Protein AF-A0A976L5Y1-F1 (afdb_monomer_lite)

Sequence (87 aa):
MSEATSSDMELFDLRIVVDRIEGRSVCGLKVGDYFEVTNSAELRIPEGKHFCMYAIQAVMPLLPAKQRQMPEGDWLEKDSFAVCPDP

Structure (mmCIF, N/CA/C/O backbone):
data_AF-A0A976L5Y1-F1
#
_entry.id   AF-A0A976L5Y1-F1
#
loop_
_atom_site.group_PDB
_atom_site.id
_atom_site.type_symbol
_atom_site.label_atom_id
_atom_site.label_alt_id
_atom_site.label_comp_id
_atom_site.label_asym_id
_atom_site.label_entity_id
_atom_site.label_seq_id
_atom_site.pdbx_PDB_ins_code
_atom_site.Cartn_x
_atom_site.Cartn_y
_atom_site.Cartn_z
_atom_site.occupancy
_atom_site.B_iso_or_equiv
_atom_site.auth_seq_id
_atom_site.auth_comp_id
_atom_site.auth_asym_id
_atom_site.auth_atom_id
_atom_site.pdbx_PDB_model_num
ATOM 1 N N . MET A 1 1 ? 34.843 14.823 -23.196 1.00 39.97 1 MET A N 1
ATOM 2 C CA . MET A 1 1 ? 34.012 13.704 -22.707 1.00 39.97 1 MET A CA 1
ATOM 3 C C . MET A 1 1 ? 33.060 14.324 -21.712 1.00 39.97 1 MET A C 1
ATOM 5 O O . MET A 1 1 ? 33.479 14.629 -20.607 1.00 39.97 1 MET A O 1
ATOM 9 N N . SER A 1 2 ? 31.880 14.711 -22.186 1.00 47.97 2 SER A N 1
ATOM 10 C CA . SER A 1 2 ? 30.936 15.540 -21.437 1.00 47.97 2 SER A CA 1
ATOM 11 C C . SER A 1 2 ? 30.309 14.722 -20.311 1.00 47.97 2 SER A C 1
ATOM 13 O O . SER A 1 2 ? 29.831 13.617 -20.560 1.00 47.97 2 SER A O 1
ATOM 15 N N . GLU A 1 3 ? 30.365 15.259 -19.094 1.00 52.78 3 GLU A N 1
ATOM 16 C CA . GLU A 1 3 ? 29.703 14.736 -17.900 1.00 52.78 3 GLU A CA 1
ATOM 17 C C . GLU A 1 3 ? 28.213 14.505 -18.161 1.00 52.78 3 GLU A C 1
ATOM 19 O O . GLU A 1 3 ? 27.503 15.402 -18.618 1.00 52.78 3 GLU A O 1
ATOM 24 N N . ALA A 1 4 ? 27.734 13.303 -17.842 1.00 53.22 4 ALA A N 1
ATOM 25 C CA . ALA A 1 4 ? 26.314 13.073 -17.654 1.00 53.22 4 ALA A CA 1
ATOM 26 C C . ALA A 1 4 ? 25.910 13.786 -16.359 1.00 53.22 4 ALA A C 1
ATOM 28 O O . ALA A 1 4 ? 26.216 13.326 -15.260 1.00 53.22 4 ALA A O 1
ATOM 29 N N . THR A 1 5 ? 25.266 14.941 -16.497 1.00 51.59 5 THR A N 1
ATOM 30 C CA . THR A 1 5 ? 24.528 15.595 -15.418 1.00 51.59 5 THR A CA 1
ATOM 31 C C . THR A 1 5 ? 23.555 14.587 -14.819 1.00 51.59 5 THR A C 1
ATOM 33 O O . THR A 1 5 ? 22.703 14.067 -15.540 1.00 51.59 5 THR A O 1
ATOM 36 N N . SER A 1 6 ? 23.721 14.296 -13.527 1.00 58.53 6 SER A N 1
ATOM 37 C CA . SER A 1 6 ? 22.792 13.520 -12.701 1.00 58.53 6 SER A CA 1
ATOM 38 C C . SER A 1 6 ? 21.355 1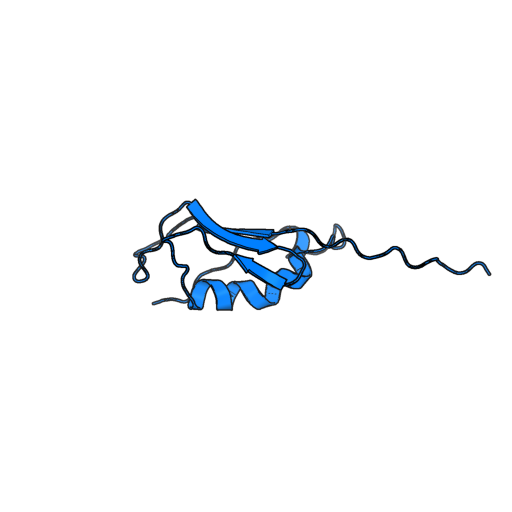3.922 -13.027 1.00 58.53 6 SER A C 1
ATOM 40 O O . SER A 1 6 ? 20.948 15.038 -12.714 1.00 58.53 6 SER A O 1
ATOM 42 N N . SER A 1 7 ? 20.598 13.046 -13.691 1.00 64.75 7 SER A N 1
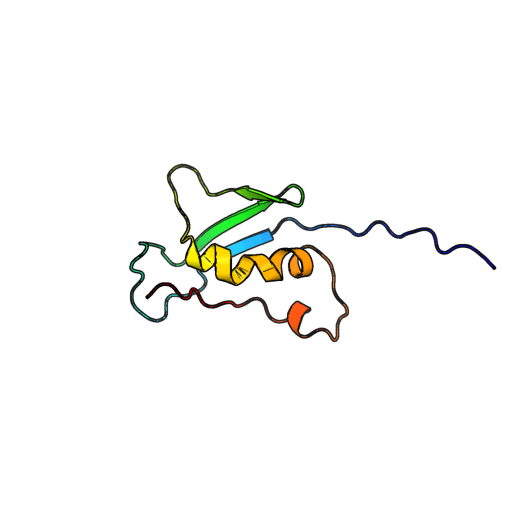ATOM 43 C CA . SER A 1 7 ? 19.147 13.179 -13.708 1.00 64.75 7 SER A CA 1
ATOM 44 C C . SER A 1 7 ? 18.691 12.879 -12.288 1.00 64.75 7 SER A C 1
ATOM 46 O O . SER A 1 7 ? 18.812 11.733 -11.847 1.00 64.75 7 SER A O 1
ATOM 48 N N . ASP A 1 8 ? 18.240 13.891 -11.555 1.00 65.62 8 ASP A N 1
ATOM 49 C CA . ASP A 1 8 ? 17.676 13.672 -10.229 1.00 65.62 8 ASP A CA 1
ATOM 50 C C . ASP A 1 8 ? 16.560 12.625 -10.338 1.00 65.62 8 ASP A C 1
ATOM 52 O O . ASP A 1 8 ? 15.668 12.720 -11.184 1.00 65.62 8 ASP A O 1
ATOM 56 N N . MET A 1 9 ? 16.672 11.562 -9.543 1.00 77.56 9 MET A N 1
ATOM 57 C CA . MET A 1 9 ? 15.683 10.491 -9.508 1.00 77.56 9 MET A CA 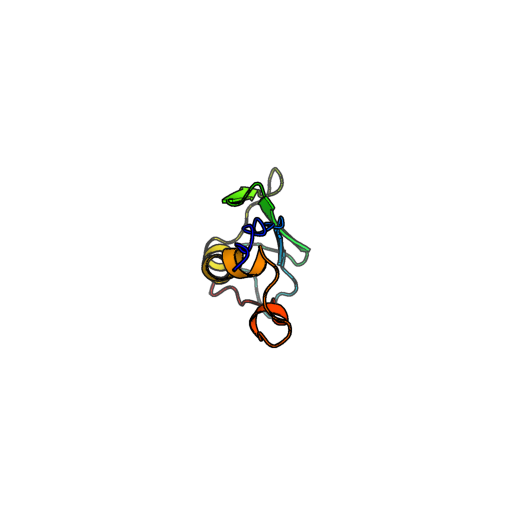1
ATOM 58 C C . MET A 1 9 ? 14.393 11.049 -8.902 1.00 77.56 9 MET A C 1
ATOM 60 O O . MET A 1 9 ? 14.366 11.392 -7.721 1.00 77.56 9 MET A O 1
ATOM 64 N N . GLU A 1 10 ? 13.334 11.135 -9.706 1.00 89.44 10 GLU A N 1
ATOM 65 C CA . GLU A 1 10 ? 12.005 11.513 -9.227 1.00 89.44 10 GLU A CA 1
ATOM 66 C C . GLU A 1 10 ? 11.422 10.389 -8.361 1.00 89.44 10 GLU A C 1
ATOM 68 O O . GLU A 1 10 ? 11.471 9.213 -8.737 1.00 89.44 10 GLU A O 1
ATOM 73 N N . LEU A 1 11 ? 10.892 10.766 -7.192 1.00 94.50 11 LEU A N 1
ATOM 74 C CA . LEU A 1 11 ? 10.147 9.869 -6.319 1.00 94.50 11 LEU A CA 1
ATOM 75 C C . LEU A 1 11 ? 8.654 10.179 -6.402 1.00 94.50 11 LEU A C 1
ATOM 77 O O . LEU A 1 11 ? 8.243 11.327 -6.244 1.00 94.50 11 LEU A O 1
ATOM 81 N N . P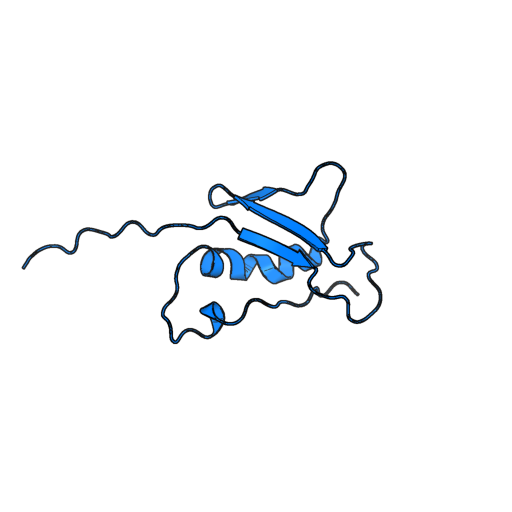HE A 1 12 ? 7.853 9.140 -6.591 1.00 96.12 12 PHE A N 1
ATOM 82 C CA . PHE A 1 12 ? 6.402 9.206 -6.621 1.00 96.12 12 PHE A CA 1
ATOM 83 C C . PHE A 1 12 ? 5.810 8.909 -5.244 1.00 96.12 12 PHE A C 1
ATOM 85 O O . PHE A 1 12 ? 6.290 8.040 -4.509 1.00 96.12 12 PHE A O 1
ATOM 92 N N . ASP A 1 13 ? 4.717 9.595 -4.924 1.00 97.88 13 ASP A N 1
ATOM 93 C CA . ASP A 1 13 ? 3.857 9.209 -3.812 1.00 97.88 13 ASP A CA 1
ATOM 94 C C . ASP A 1 13 ? 3.086 7.935 -4.182 1.00 97.88 13 ASP A C 1
ATOM 96 O O . ASP A 1 13 ? 2.612 7.772 -5.310 1.00 97.88 13 ASP A O 1
ATOM 100 N N . LEU A 1 14 ? 2.945 7.022 -3.223 1.00 98.06 14 LEU A N 1
ATOM 101 C CA . LEU A 1 14 ? 2.268 5.743 -3.425 1.00 98.06 14 LEU A CA 1
ATOM 102 C C . LEU A 1 14 ? 0.986 5.671 -2.616 1.00 98.06 14 LEU A C 1
ATOM 104 O O . LEU A 1 14 ? 0.937 6.099 -1.465 1.00 98.06 14 LEU A O 1
ATOM 108 N N . ARG A 1 15 ? -0.024 5.010 -3.182 1.00 98.50 15 ARG A N 1
ATOM 109 C CA . ARG A 1 15 ? -1.197 4.546 -2.445 1.00 98.50 15 ARG A CA 1
ATOM 110 C C . ARG A 1 15 ? -1.267 3.029 -2.512 1.00 98.50 15 ARG A C 1
ATOM 112 O O . ARG A 1 15 ? -1.348 2.454 -3.594 1.00 98.50 15 ARG A O 1
ATOM 119 N N . ILE A 1 16 ? -1.272 2.398 -1.347 1.00 98.50 16 ILE A N 1
ATOM 120 C CA . ILE A 1 16 ? -1.385 0.952 -1.197 1.00 98.50 16 ILE A CA 1
ATOM 121 C C . ILE A 1 16 ? -2.821 0.661 -0.783 1.00 98.50 16 ILE A C 1
ATOM 123 O O . ILE A 1 16 ? -3.279 1.175 0.235 1.00 98.50 16 ILE A O 1
ATOM 127 N N . VAL A 1 17 ? -3.526 -0.152 -1.566 1.00 98.56 17 VAL A N 1
ATOM 128 C CA . VAL A 1 17 ? -4.960 -0.415 -1.397 1.00 98.56 17 VAL A CA 1
ATOM 129 C C . VAL A 1 17 ? -5.194 -1.904 -1.182 1.00 98.56 17 VAL A C 1
ATOM 131 O O . VAL A 1 17 ? -4.553 -2.742 -1.816 1.00 98.56 17 VAL A O 1
ATOM 134 N N . VAL A 1 18 ? -6.150 -2.244 -0.322 1.00 98.19 18 VAL A N 1
ATOM 135 C CA . VAL A 1 18 ? -6.704 -3.598 -0.257 1.00 98.19 18 VAL A CA 1
ATOM 136 C C . VAL A 1 18 ? -7.531 -3.841 -1.521 1.00 98.19 18 VAL A C 1
ATOM 138 O O . VAL A 1 18 ? -8.691 -3.440 -1.598 1.00 98.19 18 VAL A O 1
ATOM 141 N N . ASP A 1 19 ? -6.922 -4.480 -2.517 1.00 98.06 19 ASP A N 1
ATOM 142 C CA . ASP A 1 19 ? -7.563 -4.829 -3.794 1.00 98.06 19 ASP A CA 1
ATOM 143 C C . ASP A 1 19 ? -8.663 -5.884 -3.616 1.00 98.06 19 ASP A C 1
ATOM 145 O O . ASP A 1 19 ? -9.800 -5.711 -4.053 1.00 98.06 19 ASP A O 1
ATOM 149 N N . ARG A 1 20 ? -8.339 -6.975 -2.917 1.00 97.12 20 ARG A N 1
ATOM 150 C CA . ARG A 1 20 ? -9.252 -8.094 -2.679 1.00 97.12 20 ARG A CA 1
ATOM 151 C C . ARG A 1 20 ? -8.920 -8.827 -1.387 1.00 97.12 20 ARG A C 1
ATOM 153 O O . ARG A 1 20 ? -7.802 -8.752 -0.886 1.00 97.12 20 ARG A O 1
ATOM 160 N N . ILE A 1 21 ? -9.908 -9.548 -0.862 1.00 95.69 21 ILE A N 1
ATOM 161 C CA . ILE A 1 21 ? -9.775 -10.401 0.322 1.00 95.69 21 ILE A CA 1
ATOM 162 C C . ILE A 1 21 ? -10.263 -11.797 -0.061 1.00 95.69 21 ILE A C 1
ATOM 164 O O . ILE A 1 21 ? -11.459 -12.025 -0.234 1.00 95.69 21 ILE A O 1
ATOM 168 N N . GLU A 1 22 ? -9.325 -12.729 -0.194 1.00 91.94 22 GLU A N 1
ATOM 169 C CA . GLU A 1 22 ? -9.593 -14.136 -0.502 1.00 91.94 22 GLU A CA 1
ATOM 170 C C . GLU A 1 22 ? -9.669 -14.934 0.806 1.00 91.94 22 GLU A C 1
ATOM 172 O O . GLU A 1 22 ? -8.771 -15.692 1.158 1.00 91.94 22 GLU A O 1
ATOM 177 N N . GLY A 1 23 ? -10.727 -14.697 1.585 1.00 86.94 23 GLY A N 1
ATOM 178 C CA . GLY A 1 23 ? -10.922 -15.333 2.887 1.00 86.94 23 GLY A CA 1
ATOM 179 C C . GLY A 1 23 ? -11.531 -14.391 3.918 1.00 86.94 23 GLY A C 1
ATOM 180 O O . GLY A 1 23 ? -12.343 -13.522 3.596 1.00 86.94 23 GLY A O 1
ATOM 181 N N . ARG A 1 24 ? -11.152 -14.574 5.183 1.00 85.69 24 ARG A N 1
ATOM 182 C CA . ARG A 1 24 ? -11.584 -13.713 6.286 1.00 85.69 24 ARG A CA 1
ATOM 183 C C . ARG A 1 24 ? -10.469 -12.735 6.636 1.00 85.69 24 ARG A C 1
ATOM 185 O O . ARG A 1 24 ? -9.369 -13.157 6.950 1.00 85.69 24 ARG A O 1
ATOM 192 N N . SER A 1 25 ? -10.784 -11.443 6.697 1.00 88.25 25 SER A N 1
ATOM 193 C CA . SER A 1 25 ? -9.907 -10.479 7.366 1.00 88.25 25 SER A CA 1
ATOM 194 C C . SER A 1 25 ? -10.123 -10.546 8.879 1.00 88.25 25 SER A C 1
ATOM 196 O O . SER A 1 25 ? -11.217 -10.245 9.368 1.00 88.25 25 SER A O 1
ATOM 198 N N . VAL A 1 26 ? -9.099 -10.955 9.629 1.00 90.88 26 VAL A N 1
ATOM 199 C CA . VAL A 1 26 ? -9.120 -10.945 11.104 1.00 90.88 26 VAL A CA 1
ATOM 200 C C . VAL A 1 26 ? -8.689 -9.597 11.686 1.00 90.88 26 VAL A C 1
ATOM 202 O O . VAL A 1 26 ? -9.150 -9.222 12.761 1.00 90.88 26 VAL A O 1
ATOM 205 N N . CYS A 1 27 ? -7.900 -8.824 10.939 1.00 92.69 27 CYS A N 1
ATOM 206 C CA . CYS A 1 27 ? -7.500 -7.453 11.265 1.00 92.69 27 CYS A CA 1
ATOM 207 C C . CYS A 1 27 ? -8.574 -6.387 10.977 1.00 92.69 27 CYS A C 1
ATOM 209 O O . CYS A 1 27 ? -8.374 -5.214 11.293 1.00 92.69 27 CYS A O 1
ATOM 211 N N . GLY A 1 28 ? -9.714 -6.767 10.391 1.00 93.56 28 GLY A N 1
ATOM 212 C CA . GLY A 1 28 ? -10.850 -5.871 10.154 1.00 93.56 28 GLY A CA 1
ATOM 213 C C . GLY A 1 28 ? -10.710 -4.942 8.944 1.00 93.56 28 GLY A C 1
ATOM 214 O O . GLY A 1 28 ? -11.520 -4.025 8.809 1.00 93.56 28 GLY A O 1
ATOM 215 N N . LEU A 1 29 ? -9.722 -5.182 8.076 1.00 96.50 29 LEU A N 1
ATOM 216 C CA . LEU A 1 29 ? -9.593 -4.477 6.801 1.00 96.50 29 LEU A CA 1
ATOM 217 C C . LEU A 1 29 ? -10.703 -4.876 5.829 1.00 96.50 29 LEU A C 1
ATOM 219 O O . LEU A 1 29 ? -11.224 -5.996 5.852 1.00 96.50 29 LEU A O 1
ATOM 223 N N . LYS A 1 30 ? -11.039 -3.950 4.938 1.00 96.69 30 LYS A N 1
ATOM 224 C CA . LYS A 1 30 ? -12.020 -4.110 3.868 1.00 96.69 30 LYS A CA 1
ATOM 225 C C . LYS A 1 30 ? -11.394 -3.741 2.532 1.00 96.69 30 LYS A C 1
ATOM 227 O O . LYS A 1 30 ? -10.452 -2.956 2.473 1.00 96.69 30 LYS A O 1
ATOM 232 N N . VAL A 1 31 ? -11.954 -4.282 1.452 1.00 97.88 31 VAL A N 1
ATOM 233 C CA . VAL A 1 31 ? -11.599 -3.857 0.092 1.00 97.88 31 VAL A CA 1
ATOM 234 C C . VAL A 1 31 ? -11.763 -2.342 -0.026 1.00 97.88 31 VAL A C 1
ATOM 236 O O . VAL A 1 31 ? -12.788 -1.794 0.382 1.00 97.88 31 VAL A O 1
ATOM 239 N N . GLY A 1 32 ? -10.739 -1.682 -0.560 1.00 98.12 32 GLY A N 1
ATOM 240 C CA . GLY A 1 32 ? -10.661 -0.228 -0.673 1.00 98.12 32 GLY A CA 1
ATOM 241 C C . GLY A 1 32 ? -10.037 0.496 0.525 1.00 98.12 32 GLY A C 1
ATOM 242 O O . GLY A 1 32 ? -9.703 1.670 0.374 1.00 98.12 32 GLY A O 1
ATOM 243 N N . ASP A 1 33 ? -9.826 -0.155 1.679 1.00 98.31 33 ASP A N 1
ATOM 244 C CA . ASP A 1 33 ? -8.993 0.433 2.738 1.00 98.31 33 ASP A CA 1
ATOM 245 C C . ASP A 1 33 ? -7.566 0.630 2.207 1.00 98.31 33 ASP A C 1
ATOM 247 O O . ASP A 1 33 ? -7.060 -0.177 1.422 1.00 98.31 33 ASP A O 1
ATOM 251 N N . TYR A 1 34 ? -6.913 1.716 2.618 1.00 98.69 34 TYR A N 1
ATOM 252 C CA . TYR A 1 34 ? -5.618 2.101 2.068 1.00 98.69 34 TYR A CA 1
ATOM 253 C C . TYR A 1 34 ? -4.737 2.829 3.082 1.00 98.69 34 TYR A C 1
ATOM 255 O O . TYR A 1 34 ? -5.215 3.371 4.082 1.00 98.69 34 TYR A O 1
ATOM 263 N N . PHE A 1 35 ? -3.445 2.875 2.771 1.00 98.62 35 PHE A N 1
ATOM 264 C CA . PHE A 1 35 ? -2.505 3.842 3.326 1.00 98.62 35 PHE A CA 1
ATOM 265 C C . PHE A 1 35 ? -1.679 4.456 2.193 1.00 98.62 35 PHE A C 1
ATOM 267 O O . PHE A 1 35 ? -1.616 3.922 1.083 1.00 98.62 35 PHE A O 1
ATOM 274 N N 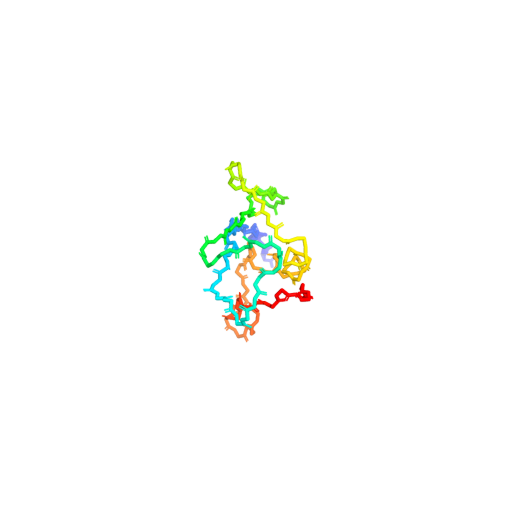. GLU A 1 36 ? -1.062 5.595 2.468 1.00 98.69 36 GLU A N 1
ATOM 275 C CA . GLU A 1 36 ? -0.239 6.326 1.510 1.00 98.69 36 GLU A CA 1
ATOM 276 C C . GLU A 1 36 ? 1.198 6.419 2.007 1.00 98.69 36 GLU A C 1
ATOM 278 O O . GLU A 1 36 ? 1.442 6.475 3.213 1.00 98.69 36 GLU A O 1
ATOM 283 N N . VAL A 1 37 ? 2.142 6.449 1.073 1.00 98.38 37 VAL A N 1
ATOM 284 C CA . VAL A 1 37 ? 3.518 6.871 1.324 1.00 98.38 37 VAL A CA 1
ATOM 285 C C . VAL A 1 37 ? 3.738 8.160 0.565 1.00 98.38 37 VAL A C 1
ATOM 287 O O . VAL A 1 37 ? 3.678 8.174 -0.661 1.00 98.38 37 VAL A O 1
ATOM 290 N N . THR A 1 38 ? 3.974 9.229 1.312 1.00 97.69 38 THR A N 1
ATOM 291 C CA . THR A 1 38 ? 4.193 10.575 0.775 1.00 97.69 38 THR A CA 1
ATOM 292 C C . THR A 1 38 ? 5.543 11.107 1.226 1.00 97.69 38 THR A C 1
ATOM 294 O O . THR A 1 38 ? 6.132 10.559 2.161 1.00 97.69 38 THR A O 1
ATOM 297 N N . ASN A 1 39 ? 6.045 12.170 0.595 1.00 94.50 39 ASN A N 1
ATOM 298 C CA . ASN A 1 39 ? 7.276 12.847 1.028 1.00 94.50 39 ASN A CA 1
ATOM 299 C C . ASN A 1 39 ? 8.446 11.862 1.235 1.00 94.50 39 ASN A C 1
ATOM 301 O O . ASN A 1 39 ? 9.132 11.893 2.258 1.00 94.50 39 ASN A O 1
ATOM 305 N N . SER A 1 40 ? 8.647 10.945 0.284 1.00 91.00 40 SER A N 1
ATOM 306 C CA . SER A 1 40 ? 9.624 9.840 0.295 1.00 91.00 40 SER A CA 1
ATOM 307 C C . SER A 1 40 ? 9.423 8.734 1.345 1.00 91.00 40 SER A C 1
ATOM 309 O O . SER A 1 40 ? 9.611 7.572 1.000 1.00 91.00 40 SER A O 1
ATOM 311 N N . ALA A 1 41 ? 9.028 9.033 2.587 1.00 95.44 41 ALA A N 1
ATOM 312 C CA . ALA A 1 41 ? 9.014 8.044 3.675 1.00 95.44 41 ALA A CA 1
ATOM 313 C C . ALA A 1 41 ? 7.917 8.257 4.737 1.00 95.44 41 ALA A C 1
ATOM 315 O O . ALA A 1 41 ? 7.935 7.611 5.786 1.00 95.44 41 ALA A O 1
ATOM 316 N N . GLU A 1 42 ? 6.952 9.147 4.499 1.00 97.62 42 GLU A N 1
ATOM 317 C CA . GLU A 1 42 ? 5.854 9.387 5.435 1.00 97.62 42 GLU A CA 1
ATOM 318 C C . GLU A 1 42 ? 4.679 8.454 5.147 1.00 97.62 42 GLU A C 1
ATOM 320 O O . GLU A 1 42 ? 3.963 8.627 4.159 1.00 97.62 42 GLU A O 1
ATOM 325 N N . LEU A 1 43 ? 4.453 7.493 6.044 1.00 98.12 43 LEU A N 1
ATOM 326 C CA . LEU A 1 43 ? 3.278 6.630 6.011 1.00 98.12 43 LEU A CA 1
ATOM 327 C C . LEU A 1 43 ? 2.066 7.371 6.590 1.00 98.12 43 LEU A C 1
ATOM 329 O O . LEU A 1 43 ? 2.076 7.782 7.752 1.00 98.12 43 LEU A O 1
ATOM 333 N N . ARG A 1 44 ? 1.002 7.508 5.797 1.00 98.31 44 ARG A N 1
ATOM 334 C CA . ARG A 1 44 ? -0.257 8.152 6.191 1.00 98.31 44 ARG A CA 1
ATOM 335 C C . ARG A 1 44 ? -1.411 7.166 6.111 1.00 98.31 44 ARG A C 1
ATOM 337 O O . ARG A 1 44 ? -1.625 6.524 5.089 1.00 98.31 44 ARG A O 1
ATOM 344 N N . ILE A 1 45 ? -2.182 7.083 7.186 1.00 98.38 45 ILE A N 1
ATOM 345 C CA . ILE A 1 45 ? -3.433 6.323 7.248 1.00 98.38 45 ILE A CA 1
ATOM 346 C C . ILE A 1 45 ? -4.570 7.345 7.393 1.00 98.38 45 ILE A C 1
ATOM 348 O O . ILE A 1 45 ? -4.397 8.303 8.153 1.00 98.38 45 ILE A O 1
ATOM 352 N N . PRO A 1 46 ? -5.709 7.186 6.688 1.00 98.06 46 PRO A N 1
ATOM 353 C CA . PRO A 1 46 ? -6.845 8.091 6.840 1.00 98.06 46 PRO A CA 1
ATOM 354 C C . PRO A 1 46 ? -7.303 8.219 8.298 1.00 98.06 46 PRO A C 1
ATOM 356 O O . PRO A 1 46 ? -7.227 7.267 9.077 1.00 98.06 46 PRO A O 1
ATOM 359 N N . GLU A 1 47 ? -7.805 9.394 8.672 1.00 97.56 47 GLU A N 1
ATOM 360 C CA . GLU A 1 47 ? -8.242 9.666 10.043 1.00 97.56 47 GLU A CA 1
ATOM 361 C C . GLU A 1 47 ? -9.293 8.648 10.523 1.00 97.56 47 GLU A C 1
ATOM 363 O O . GLU A 1 47 ? -10.222 8.284 9.799 1.00 97.56 47 GLU A O 1
ATOM 368 N N . GLY A 1 48 ? -9.127 8.158 11.755 1.00 97.12 48 GLY A N 1
ATOM 369 C CA . GLY A 1 48 ? -10.024 7.165 12.352 1.00 97.12 48 GLY A CA 1
ATOM 370 C C . GLY A 1 48 ? -9.927 5.763 11.738 1.00 97.12 48 GLY A C 1
ATOM 371 O O . GLY A 1 48 ? -10.765 4.911 12.042 1.00 97.12 48 GLY A O 1
ATOM 372 N N . LYS A 1 49 ? -8.935 5.509 10.876 1.00 97.62 49 LYS A N 1
ATOM 373 C CA . LYS A 1 49 ? -8.641 4.189 10.311 1.00 97.62 49 LYS A CA 1
ATOM 374 C C . LYS A 1 49 ? -7.365 3.606 10.902 1.00 97.62 49 LYS A C 1
ATOM 376 O O . LYS A 1 49 ? -6.560 4.285 11.535 1.00 97.62 49 LYS A O 1
ATOM 381 N N . HIS A 1 50 ? -7.182 2.320 10.654 1.00 97.81 50 HIS A N 1
ATOM 382 C CA . HIS A 1 50 ? -5.951 1.589 10.898 1.00 97.81 50 HIS A CA 1
ATOM 383 C C . HIS A 1 50 ? -5.601 0.788 9.647 1.00 97.81 50 HIS A C 1
ATOM 385 O O . HIS A 1 50 ? -6.431 0.611 8.755 1.00 97.81 50 HIS A O 1
ATOM 391 N N . PHE A 1 51 ? -4.374 0.282 9.597 1.00 98.06 51 PHE A N 1
ATOM 392 C CA . PHE A 1 51 ? -3.959 -0.671 8.579 1.00 98.06 51 PHE A CA 1
ATOM 393 C C . PHE A 1 51 ? -3.295 -1.879 9.241 1.00 98.06 51 PHE A C 1
ATOM 395 O O . PHE A 1 51 ? -2.740 -1.764 10.336 1.00 98.06 51 PHE A O 1
ATOM 402 N N . CYS A 1 52 ? -3.371 -3.051 8.611 1.00 97.44 52 CYS A N 1
ATOM 403 C CA . CYS A 1 52 ? -2.771 -4.258 9.171 1.00 97.44 52 CYS A CA 1
ATOM 404 C C . CYS A 1 52 ? -1.241 -4.143 9.165 1.00 97.44 52 CYS A C 1
ATOM 406 O O . CYS A 1 52 ? -0.628 -3.913 8.121 1.00 97.44 52 CYS A O 1
ATOM 408 N N . MET A 1 53 ? -0.622 -4.349 10.329 1.00 97.25 53 MET A N 1
ATOM 409 C CA . MET A 1 53 ? 0.833 -4.317 10.487 1.00 97.25 53 MET A CA 1
ATOM 410 C C . MET A 1 53 ? 1.531 -5.342 9.581 1.00 97.25 53 MET A C 1
ATOM 412 O O . MET A 1 53 ? 2.544 -5.021 8.966 1.00 97.25 53 MET A O 1
ATOM 416 N N . TYR A 1 54 ? 0.973 -6.550 9.449 1.00 96.88 54 TYR A N 1
ATOM 417 C CA . TYR A 1 54 ? 1.522 -7.597 8.584 1.00 96.88 54 TYR A CA 1
ATOM 418 C C . TYR A 1 54 ? 1.396 -7.254 7.097 1.00 96.88 54 TYR A C 1
ATOM 420 O O . TYR A 1 54 ? 2.308 -7.534 6.324 1.00 96.88 54 TYR A O 1
ATOM 428 N N . ALA A 1 55 ? 0.308 -6.590 6.695 1.00 97.19 55 ALA A N 1
ATOM 429 C CA . ALA A 1 55 ? 0.166 -6.096 5.329 1.00 97.19 55 ALA A CA 1
ATOM 430 C C . ALA A 1 55 ? 1.227 -5.030 5.014 1.00 97.19 55 ALA A C 1
ATOM 432 O O . ALA A 1 55 ? 1.865 -5.108 3.968 1.00 97.19 55 ALA A O 1
ATOM 433 N N . ILE A 1 56 ? 1.467 -4.082 5.934 1.00 97.75 56 ILE A N 1
ATOM 434 C CA . ILE A 1 56 ? 2.542 -3.082 5.797 1.00 97.75 56 ILE A CA 1
ATOM 435 C C . ILE A 1 56 ? 3.902 -3.776 5.693 1.00 97.75 56 ILE A C 1
ATOM 437 O O . ILE A 1 56 ? 4.660 -3.479 4.775 1.00 97.75 56 ILE A O 1
ATOM 441 N N . GLN A 1 57 ? 4.201 -4.719 6.591 1.00 97.56 57 GLN A N 1
ATOM 442 C CA . GLN A 1 57 ? 5.455 -5.476 6.567 1.00 97.56 57 GLN A CA 1
ATOM 443 C C . GLN A 1 57 ? 5.674 -6.174 5.217 1.00 97.56 57 GLN A C 1
ATOM 445 O O . GLN A 1 57 ? 6.788 -6.148 4.699 1.00 97.56 57 GLN A O 1
ATOM 450 N N . ALA A 1 58 ? 4.628 -6.775 4.644 1.00 97.06 58 ALA A N 1
ATOM 451 C CA . ALA A 1 58 ? 4.719 -7.503 3.383 1.00 97.06 58 ALA A CA 1
ATOM 452 C C . ALA A 1 58 ? 5.077 -6.597 2.195 1.00 97.06 58 ALA A C 1
ATOM 454 O O . ALA A 1 58 ? 5.854 -7.001 1.332 1.00 97.06 58 ALA A O 1
ATOM 455 N N . VAL A 1 59 ? 4.541 -5.372 2.151 1.00 97.69 59 VAL A N 1
ATOM 456 C CA . VAL A 1 59 ? 4.782 -4.442 1.032 1.00 97.69 59 VAL A CA 1
ATOM 457 C C . VAL A 1 59 ? 5.994 -3.540 1.236 1.00 97.69 59 VAL A C 1
ATOM 459 O O . VAL A 1 59 ? 6.583 -3.102 0.252 1.00 97.69 59 VAL A O 1
ATOM 462 N N . MET A 1 60 ? 6.388 -3.257 2.481 1.00 97.12 60 MET A N 1
ATOM 463 C CA . MET A 1 60 ? 7.422 -2.269 2.816 1.00 97.12 60 MET A CA 1
ATOM 464 C C . MET A 1 60 ? 8.750 -2.450 2.056 1.00 97.12 60 MET A C 1
ATOM 466 O O . MET A 1 60 ? 9.269 -1.446 1.568 1.00 97.12 60 MET A O 1
ATOM 470 N N . PRO A 1 61 ? 9.282 -3.675 1.860 1.00 95.94 61 PRO A N 1
ATOM 471 C CA . PRO A 1 61 ? 10.507 -3.876 1.083 1.00 95.94 61 PRO A CA 1
ATOM 472 C C . PRO A 1 61 ? 10.396 -3.473 -0.395 1.00 95.94 61 PRO A C 1
ATOM 474 O O . PRO A 1 61 ? 11.413 -3.226 -1.037 1.00 95.94 61 PRO A O 1
ATOM 477 N N . LEU A 1 62 ? 9.179 -3.413 -0.944 1.00 96.00 62 LEU A N 1
ATOM 478 C CA . LEU A 1 62 ? 8.918 -3.125 -2.356 1.00 96.00 62 LEU A CA 1
ATOM 479 C C . LEU A 1 62 ? 8.699 -1.630 -2.620 1.00 96.00 62 LEU A C 1
ATOM 481 O O . LEU A 1 62 ? 8.860 -1.178 -3.753 1.00 96.00 62 LEU A O 1
ATOM 485 N N . LEU A 1 63 ? 8.346 -0.851 -1.591 1.00 96.38 63 LEU A N 1
ATOM 486 C CA . LEU A 1 63 ? 7.946 0.551 -1.751 1.00 96.38 63 LEU A CA 1
ATOM 487 C C . LEU A 1 63 ? 9.043 1.420 -2.384 1.00 96.38 63 LEU A C 1
ATOM 489 O O . LEU A 1 63 ? 8.723 2.104 -3.351 1.00 96.38 63 LEU A O 1
ATOM 493 N N . PRO A 1 64 ? 10.330 1.347 -1.982 1.00 95.00 64 PRO A N 1
ATOM 494 C CA . PRO A 1 64 ? 11.366 2.171 -2.611 1.00 95.00 64 PRO A CA 1
ATOM 495 C C . PRO A 1 64 ? 11.555 1.879 -4.104 1.00 95.00 64 PRO A C 1
ATOM 497 O O . PRO A 1 64 ? 11.906 2.767 -4.877 1.00 95.00 64 PRO A O 1
ATOM 500 N N . ALA A 1 65 ? 11.328 0.631 -4.525 1.00 94.94 65 ALA A N 1
ATOM 501 C CA . ALA A 1 65 ? 11.365 0.262 -5.935 1.00 94.94 65 ALA A CA 1
ATOM 502 C C . ALA A 1 65 ? 10.151 0.830 -6.683 1.00 94.94 65 ALA A C 1
ATOM 504 O O . ALA A 1 65 ? 10.300 1.331 -7.789 1.00 94.94 65 ALA A O 1
ATOM 505 N N . LYS A 1 66 ? 8.976 0.817 -6.046 1.00 95.81 66 LYS A N 1
ATOM 506 C CA . LYS A 1 66 ? 7.727 1.350 -6.601 1.00 95.81 66 LYS A CA 1
ATOM 507 C C . LYS A 1 66 ? 7.629 2.872 -6.605 1.00 95.81 66 LYS A C 1
ATOM 509 O O . LYS A 1 66 ? 6.869 3.411 -7.396 1.00 95.81 66 LYS A O 1
ATOM 514 N N . GLN A 1 67 ? 8.402 3.567 -5.776 1.00 96.31 67 GLN A N 1
ATOM 515 C CA . GLN A 1 67 ? 8.461 5.031 -5.758 1.00 96.31 67 GLN A CA 1
ATOM 516 C C . GLN A 1 67 ? 9.240 5.623 -6.935 1.00 96.31 67 GLN A C 1
ATOM 518 O O . GLN A 1 67 ? 9.334 6.835 -7.020 1.00 96.31 67 GLN A O 1
ATOM 523 N N . ARG A 1 68 ? 9.812 4.829 -7.842 1.00 94.75 68 ARG A N 1
ATOM 524 C CA . ARG A 1 68 ? 10.613 5.338 -8.962 1.00 94.75 68 ARG A CA 1
ATOM 525 C C . ARG A 1 68 ? 10.318 4.565 -10.235 1.00 94.75 68 ARG A C 1
ATOM 527 O O . ARG A 1 68 ? 9.959 3.395 -10.176 1.00 94.75 68 ARG A O 1
ATOM 534 N N . GLN A 1 69 ? 10.566 5.192 -11.379 1.00 93.19 69 GLN A N 1
ATOM 535 C CA . GLN A 1 69 ? 10.491 4.504 -12.664 1.00 93.19 69 GLN A CA 1
ATOM 536 C C . GLN A 1 69 ? 11.596 3.441 -12.747 1.00 93.19 69 GLN A C 1
ATOM 538 O O . GLN A 1 69 ? 12.788 3.762 -12.655 1.00 93.19 69 GLN A O 1
ATOM 543 N N . MET A 1 70 ? 11.220 2.175 -12.933 1.00 92.50 70 MET A N 1
ATOM 544 C CA . MET A 1 70 ? 12.166 1.098 -13.234 1.00 92.50 70 MET A CA 1
ATOM 545 C C . MET A 1 70 ? 12.225 0.826 -14.749 1.00 92.50 70 MET A C 1
ATOM 547 O O . MET A 1 70 ? 11.380 1.318 -15.506 1.00 92.50 70 MET A O 1
ATOM 551 N N . PRO A 1 71 ? 13.244 0.087 -15.235 1.00 93.75 71 PRO A N 1
ATOM 552 C CA . PRO A 1 71 ? 13.329 -0.295 -16.643 1.00 93.75 71 PRO A CA 1
ATOM 553 C C . PRO A 1 71 ? 12.084 -1.056 -17.122 1.00 93.75 71 PRO A C 1
ATOM 555 O O . PRO A 1 71 ? 11.550 -1.893 -16.405 1.00 93.75 71 PRO A O 1
ATOM 558 N N . GLU A 1 72 ? 11.681 -0.849 -18.379 1.00 89.69 72 GLU A N 1
ATOM 559 C CA . GLU A 1 72 ? 10.464 -1.442 -18.973 1.00 89.69 72 GLU A CA 1
ATOM 560 C C . GLU A 1 72 ? 10.413 -2.986 -18.909 1.00 89.69 72 GLU A C 1
ATOM 562 O O . GLU A 1 72 ? 9.343 -3.606 -18.883 1.00 89.69 72 GLU A O 1
ATOM 567 N N . GLY A 1 73 ? 11.582 -3.630 -18.902 1.00 92.06 73 GLY A N 1
ATOM 568 C CA . GLY A 1 73 ? 11.721 -5.083 -18.807 1.00 92.06 73 GLY A CA 1
ATOM 569 C C . GLY A 1 73 ? 11.663 -5.643 -17.384 1.00 92.06 73 GLY A C 1
ATOM 570 O O . GLY A 1 73 ? 11.630 -6.863 -17.236 1.00 92.06 73 GLY A O 1
ATOM 571 N N . ASP A 1 74 ? 11.668 -4.797 -16.353 1.00 94.00 74 ASP A N 1
ATOM 572 C CA . ASP A 1 74 ? 11.661 -5.246 -14.965 1.00 94.00 74 ASP A CA 1
ATOM 573 C C . ASP A 1 74 ? 10.278 -5.802 -14.593 1.00 94.00 74 ASP A C 1
ATOM 575 O O . ASP A 1 74 ? 9.242 -5.165 -14.798 1.00 94.00 74 ASP A O 1
ATOM 579 N N . TRP A 1 75 ? 10.245 -7.021 -14.056 1.00 92.62 75 TRP A N 1
ATOM 580 C CA . TRP A 1 75 ? 8.997 -7.642 -13.613 1.00 92.62 75 TRP A CA 1
ATOM 581 C C . TRP A 1 75 ? 8.394 -6.879 -12.431 1.00 92.62 75 TRP A C 1
ATOM 583 O O . TRP A 1 75 ? 7.170 -6.799 -12.324 1.00 92.62 75 TRP A O 1
ATOM 593 N N . LEU A 1 76 ? 9.239 -6.271 -11.590 1.00 93.25 76 LEU A N 1
ATOM 594 C CA . LEU A 1 76 ? 8.804 -5.504 -10.433 1.00 93.25 76 LEU A CA 1
ATOM 595 C C . LEU A 1 76 ? 8.167 -4.174 -10.843 1.00 93.25 76 LEU A C 1
ATOM 597 O O . LEU A 1 76 ? 7.388 -3.633 -10.074 1.00 93.25 76 LEU A O 1
ATOM 601 N N . GLU A 1 77 ? 8.421 -3.653 -12.047 1.00 93.31 77 GLU A N 1
ATOM 602 C CA . GLU A 1 77 ? 7.686 -2.495 -12.584 1.00 93.31 77 GLU A CA 1
ATOM 603 C C . GLU A 1 77 ? 6.221 -2.857 -12.824 1.00 93.31 77 GLU A C 1
ATOM 605 O O . GLU A 1 77 ? 5.312 -2.140 -12.407 1.00 93.31 77 GLU A O 1
ATOM 610 N N . LYS A 1 78 ? 5.991 -4.027 -13.422 1.00 89.94 78 LYS A N 1
ATOM 611 C CA . LYS A 1 78 ? 4.669 -4.472 -13.877 1.00 89.94 78 LYS A CA 1
ATOM 612 C C . LYS A 1 78 ? 3.828 -5.073 -12.756 1.00 89.94 78 LYS A C 1
ATOM 614 O O . LYS A 1 78 ? 2.622 -4.841 -12.715 1.00 89.94 78 LYS A O 1
ATOM 619 N N . ASP A 1 79 ? 4.439 -5.835 -11.852 1.00 92.25 79 ASP A N 1
ATOM 620 C CA . ASP A 1 79 ? 3.712 -6.512 -10.777 1.00 92.25 79 ASP A CA 1
ATOM 621 C C . ASP A 1 79 ? 3.582 -5.621 -9.541 1.00 92.25 79 ASP A C 1
ATOM 623 O O . ASP A 1 79 ? 4.569 -5.066 -9.066 1.00 92.25 79 ASP A O 1
ATOM 627 N N . SER A 1 80 ? 2.365 -5.463 -9.026 1.00 93.38 80 SER A N 1
ATOM 628 C CA . SER A 1 80 ? 2.055 -4.573 -7.898 1.00 93.38 80 SER A CA 1
ATOM 629 C C . SER A 1 80 ? 1.228 -5.256 -6.806 1.00 93.38 80 SER A C 1
ATOM 631 O O . SER A 1 80 ? 0.711 -4.575 -5.921 1.00 93.38 80 SER A O 1
ATOM 633 N N . PHE A 1 81 ? 1.089 -6.585 -6.853 1.00 95.81 81 PHE A N 1
ATOM 634 C CA . PHE A 1 81 ? 0.325 -7.327 -5.856 1.00 95.81 81 PHE A CA 1
ATOM 635 C C . PHE A 1 81 ? 1.231 -7.951 -4.796 1.00 95.81 81 PHE A C 1
ATOM 637 O O . PHE A 1 81 ? 2.262 -8.547 -5.089 1.00 95.81 81 PHE A O 1
ATOM 644 N N . ALA A 1 82 ? 0.796 -7.859 -3.542 1.00 95.50 82 ALA A N 1
ATOM 645 C CA . ALA A 1 82 ? 1.398 -8.553 -2.415 1.00 95.50 82 ALA A CA 1
ATOM 646 C C . ALA A 1 82 ? 0.299 -9.165 -1.548 1.00 95.50 82 ALA A C 1
ATOM 648 O O . ALA A 1 82 ? -0.832 -8.675 -1.514 1.00 95.50 82 ALA A O 1
ATOM 649 N N . VAL A 1 83 ? 0.642 -10.231 -0.832 1.00 95.62 83 VAL A N 1
ATOM 650 C CA . VAL A 1 83 ? -0.289 -10.936 0.050 1.00 95.62 83 VAL A CA 1
ATOM 651 C C . VAL A 1 83 ? 0.014 -10.567 1.495 1.00 95.62 83 VAL A C 1
ATOM 653 O O . VAL A 1 83 ? 1.155 -10.650 1.944 1.00 95.62 83 VAL A O 1
ATOM 656 N N . CYS A 1 84 ? -1.025 -10.170 2.225 1.00 95.44 84 CYS A N 1
ATOM 657 C CA . CYS A 1 84 ? -0.954 -9.993 3.668 1.00 95.44 84 CYS A CA 1
ATOM 658 C C . CYS A 1 84 ? -0.813 -11.372 4.341 1.00 95.44 84 CYS A C 1
ATOM 660 O O . CYS A 1 84 ? -1.699 -12.202 4.150 1.00 95.44 84 CYS A O 1
ATOM 662 N N . PRO A 1 85 ? 0.245 -11.627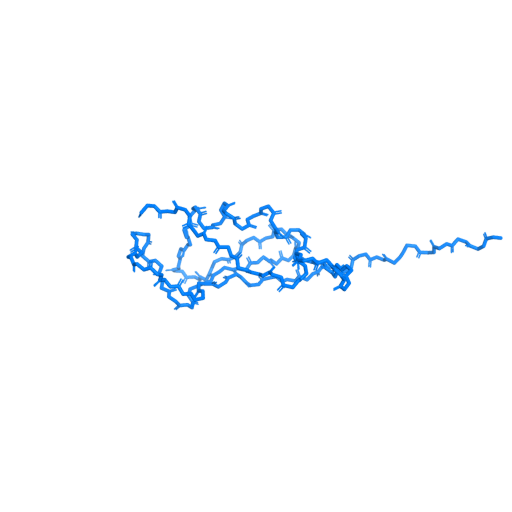 5.135 1.00 94.25 85 PRO A N 1
ATOM 663 C CA . PRO A 1 85 ? 0.467 -12.919 5.787 1.00 94.25 85 PRO A CA 1
ATOM 664 C C . PRO A 1 85 ? -0.266 -13.051 7.135 1.00 94.25 85 PRO A C 1
ATOM 666 O O . PRO A 1 85 ? 0.024 -13.968 7.900 1.00 94.25 85 PRO A O 1
ATOM 669 N N . ASP A 1 86 ? -1.161 -12.111 7.452 1.00 91.81 86 ASP A N 1
ATOM 670 C CA . ASP A 1 86 ? -2.009 -12.163 8.646 1.00 91.81 86 ASP A CA 1
ATOM 671 C C . ASP A 1 86 ? -2.869 -13.451 8.628 1.00 91.81 86 ASP A C 1
ATOM 673 O O . ASP A 1 86 ? -3.477 -13.714 7.585 1.00 91.81 86 ASP A O 1
ATOM 677 N N . PRO A 1 87 ? -2.890 -14.260 9.711 1.00 82.62 87 PRO A N 1
ATOM 678 C CA . PRO A 1 87 ? -3.532 -15.583 9.739 1.00 82.62 87 PRO A CA 1
ATOM 679 C C . PRO A 1 87 ? -5.052 -15.627 9.526 1.00 82.62 87 PRO A C 1
ATOM 681 O O . PRO A 1 87 ? -5.762 -14.675 9.923 1.00 82.62 87 PRO A O 1
#

Secondary structure (DSSP, 8-state):
-------------EEEE----SS--SS---TT-EEEEETTTEEE--TT----HHHHHHHGGGHHHHTSPPPTT-HHHH---------

Radius of gyration: 15.97 Å; chains: 1; bounding box: 46×31×35 Å

pLDDT: mean 91.31, std 12.56, range [39.97, 98.69]

Foldseek 3Di:
DDDDDDPPFQFAKDKDFQCDDPDDDPVPDDGGQIWIAPPPGDIGGPPPDDDDPQVCVFCVVLRVVQRGDDDPPDPSVVDDDTDRPDD